Protein AF-A0A6N6KCD3-F1 (afdb_monomer_lite)

Organism: NCBI:txid1563222

Structure (mmCIF, N/CA/C/O backbone):
data_AF-A0A6N6KCD3-F1
#
_entry.id   AF-A0A6N6KCD3-F1
#
loop_
_atom_site.group_PDB
_atom_site.id
_atom_site.type_symbol
_atom_site.label_atom_id
_atom_site.label_alt_id
_atom_site.label_comp_id
_atom_site.label_asym_id
_atom_site.label_entity_id
_atom_site.label_seq_id
_atom_site.pdbx_PDB_ins_code
_atom_site.Cartn_x
_atom_site.Cartn_y
_atom_site.Cartn_z
_atom_site.occupancy
_atom_site.B_iso_or_equiv
_atom_site.auth_seq_id
_atom_site.auth_comp_id
_atom_site.auth_asym_id
_atom_site.auth_atom_id
_atom_site.pdbx_PDB_model_num
ATOM 1 N N . MET A 1 1 ? -22.874 9.390 42.115 1.00 52.28 1 MET A N 1
ATOM 2 C CA . MET A 1 1 ? -21.851 9.619 41.067 1.00 52.28 1 MET A CA 1
ATOM 3 C C . MET A 1 1 ? -20.720 10.419 41.701 1.00 52.28 1 MET A C 1
ATOM 5 O O . MET A 1 1 ? -21.008 11.466 42.262 1.00 52.28 1 MET A O 1
ATOM 9 N N . LYS A 1 2 ? -19.476 9.917 41.731 1.00 71.44 2 LYS A N 1
ATOM 10 C CA . LYS A 1 2 ? -18.349 10.685 42.296 1.00 71.44 2 LYS A CA 1
ATOM 11 C C . LYS A 1 2 ? -18.004 11.831 41.343 1.00 71.44 2 LYS A C 1
ATOM 13 O O . LYS A 1 2 ? -17.682 11.577 40.185 1.00 71.44 2 LYS A O 1
ATOM 18 N N . LEU A 1 3 ? -18.091 13.068 41.828 1.00 79.56 3 LEU A N 1
ATOM 19 C CA . LEU A 1 3 ? -17.600 14.246 41.115 1.00 79.56 3 LEU A CA 1
ATOM 20 C C . LEU A 1 3 ? -16.075 14.124 40.989 1.00 79.56 3 LEU A C 1
ATOM 22 O O . LEU A 1 3 ? -15.384 13.904 41.984 1.00 79.56 3 LEU A O 1
ATOM 26 N N . LYS A 1 4 ? -15.552 14.202 39.763 1.00 85.00 4 LYS A N 1
ATOM 27 C CA . LYS A 1 4 ? -14.104 14.246 39.529 1.00 85.00 4 LYS A CA 1
ATOM 28 C C . LYS A 1 4 ? -13.564 15.607 39.987 1.00 85.00 4 LYS A C 1
ATOM 30 O O . LYS A 1 4 ? -14.210 16.626 39.757 1.00 85.00 4 LYS A O 1
ATOM 35 N N . SER A 1 5 ? -12.378 15.618 40.598 1.00 90.75 5 SER A N 1
ATOM 36 C CA . SER A 1 5 ? -11.654 16.858 40.916 1.00 90.75 5 SER A CA 1
ATOM 37 C C . SER A 1 5 ? -11.401 17.676 39.646 1.00 90.75 5 SER A C 1
ATOM 39 O O . SER A 1 5 ? -11.122 17.107 38.588 1.00 90.75 5 SER A O 1
ATOM 41 N N . THR A 1 6 ? -11.433 19.005 39.749 1.00 90.69 6 THR A N 1
ATOM 42 C CA . THR A 1 6 ? -11.129 19.927 38.638 1.00 90.69 6 THR A CA 1
ATOM 43 C 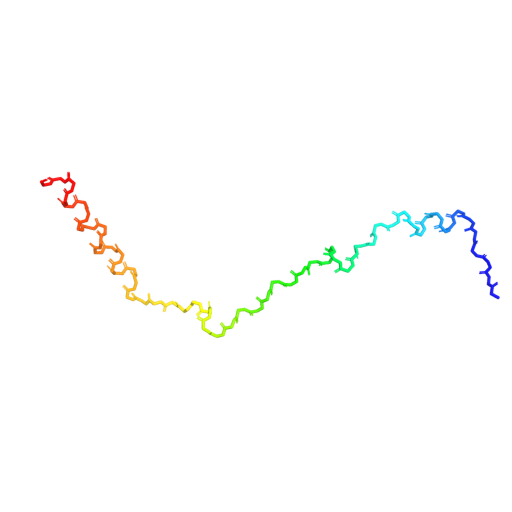C . THR A 1 6 ? -9.741 19.675 38.051 1.00 90.69 6 THR A C 1
ATOM 45 O O . THR A 1 6 ? -9.568 19.695 36.833 1.00 90.69 6 THR A O 1
ATOM 48 N N . THR A 1 7 ? -8.771 19.339 38.903 1.00 89.88 7 THR A N 1
ATOM 49 C CA . THR A 1 7 ? -7.412 18.959 38.497 1.00 89.88 7 THR A CA 1
ATOM 50 C C . THR A 1 7 ? -7.387 17.675 37.676 1.00 89.88 7 THR A C 1
ATOM 52 O O . THR A 1 7 ? -6.695 17.609 36.665 1.00 89.88 7 THR A O 1
ATOM 55 N N . GLN A 1 8 ? -8.190 16.678 38.052 1.00 87.81 8 GLN A N 1
ATOM 56 C CA . GLN A 1 8 ? -8.290 15.425 37.306 1.00 87.81 8 GLN A CA 1
ATOM 57 C C . GLN A 1 8 ? -8.887 15.658 35.915 1.00 87.81 8 GLN A C 1
ATOM 59 O O . GLN A 1 8 ? -8.404 15.103 34.937 1.00 87.81 8 GLN A O 1
ATOM 64 N N . ILE A 1 9 ? -9.906 16.515 35.814 1.00 88.62 9 ILE A N 1
ATOM 65 C CA . ILE A 1 9 ? -10.528 16.877 34.533 1.00 88.62 9 ILE A CA 1
ATOM 66 C C . ILE A 1 9 ? -9.521 17.598 33.627 1.00 88.62 9 ILE A C 1
ATOM 68 O O . ILE A 1 9 ? -9.451 17.310 32.434 1.00 88.62 9 ILE A O 1
ATOM 72 N N . ALA A 1 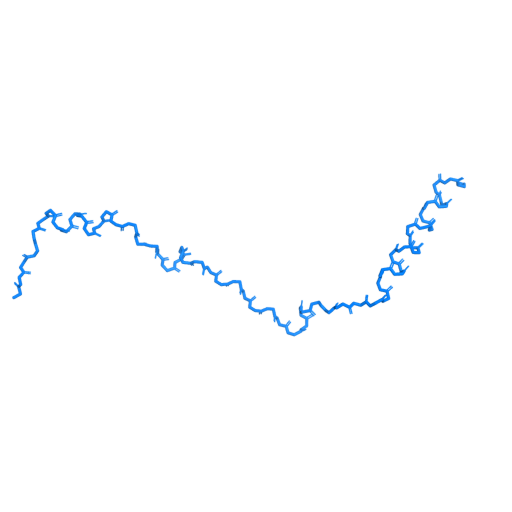10 ? -8.722 18.514 34.182 1.00 88.50 10 ALA A N 1
ATOM 73 C CA . ALA A 1 10 ? -7.687 19.214 33.428 1.00 88.50 10 ALA A CA 1
ATOM 74 C C . ALA A 1 10 ? -6.616 18.248 32.891 1.00 88.50 10 ALA A C 1
ATOM 76 O O . ALA A 1 10 ? -6.276 18.318 31.712 1.00 88.50 10 ALA A O 1
ATOM 77 N N . LEU A 1 11 ? -6.137 17.313 33.720 1.00 88.88 11 LEU A N 1
ATOM 78 C CA . LEU A 1 11 ? -5.166 16.295 33.304 1.00 88.88 11 LEU A CA 1
ATOM 79 C C . LEU A 1 11 ? -5.729 15.354 32.231 1.00 88.88 11 LEU A C 1
ATOM 81 O O . LEU A 1 11 ? -5.041 15.088 31.248 1.00 88.88 11 LEU A O 1
ATOM 85 N N . ASP A 1 12 ? -6.982 14.909 32.372 1.00 85.75 12 ASP A N 1
ATOM 86 C CA . ASP A 1 12 ? -7.655 14.053 31.384 1.00 85.75 12 ASP A CA 1
ATOM 87 C C . ASP A 1 12 ? -7.734 14.747 30.000 1.00 85.75 12 ASP A C 1
ATOM 89 O O . ASP A 1 12 ? -7.601 14.090 28.968 1.00 85.75 12 ASP A O 1
ATOM 93 N N . ASN A 1 13 ? -7.893 16.078 29.969 1.00 84.69 13 ASN A N 1
ATOM 94 C CA . ASN A 1 13 ? -7.927 16.880 28.737 1.00 84.69 13 ASN A CA 1
ATOM 95 C C . ASN A 1 13 ? -6.539 17.178 28.142 1.00 84.69 13 ASN A C 1
ATOM 97 O O . ASN A 1 13 ? -6.439 17.467 26.950 1.00 84.69 13 ASN A O 1
ATOM 101 N N . LEU A 1 14 ? -5.475 17.133 28.952 1.00 84.69 14 LEU A N 1
ATOM 102 C CA . LEU A 1 14 ? -4.096 17.354 28.497 1.00 84.69 14 LEU A CA 1
ATOM 103 C C . LEU A 1 14 ? -3.528 16.153 27.726 1.00 84.69 14 LEU A C 1
ATOM 105 O O . LEU A 1 14 ? -2.571 16.303 26.966 1.00 84.69 14 LEU A O 1
ATOM 109 N N . 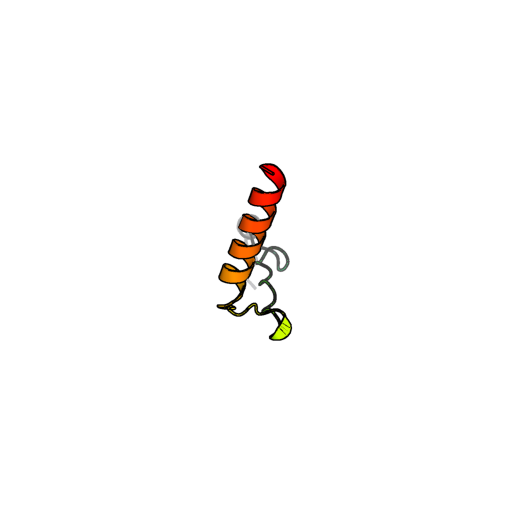ILE A 1 15 ? -4.097 14.960 27.912 1.00 84.44 15 ILE A N 1
ATOM 110 C CA . ILE A 1 15 ? -3.669 13.755 27.203 1.00 84.44 15 ILE A CA 1
ATOM 111 C C . ILE A 1 15 ? -4.037 13.898 25.725 1.00 84.44 15 ILE A C 1
ATOM 113 O O . ILE A 1 15 ? -5.211 13.988 25.361 1.00 84.44 15 ILE A O 1
ATOM 117 N N . PHE A 1 16 ? -3.025 13.877 24.852 1.00 78.62 16 PHE A N 1
ATOM 118 C CA . PHE A 1 16 ? -3.244 13.911 23.411 1.00 78.62 16 PHE A CA 1
ATOM 119 C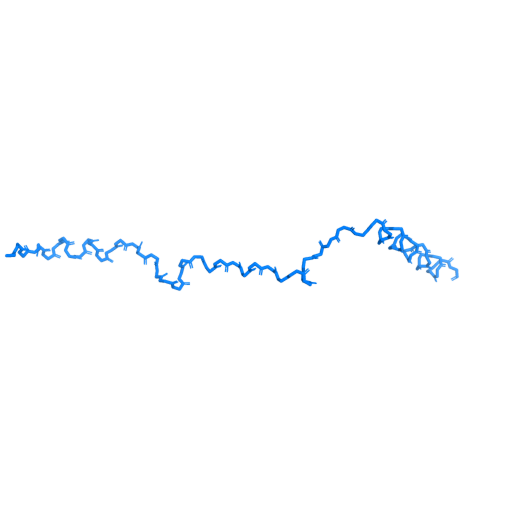 C . PHE A 1 16 ? -4.027 12.669 22.972 1.00 78.62 16 PHE A C 1
ATOM 121 O O . PHE A 1 16 ? -3.492 11.565 22.866 1.00 78.62 16 PHE A O 1
ATOM 128 N N . THR A 1 17 ? -5.315 12.859 22.699 1.00 80.38 17 THR A N 1
ATOM 129 C CA . THR A 1 17 ? -6.173 11.834 22.117 1.00 80.38 17 THR A CA 1
ATOM 130 C C . THR A 1 17 ? -6.229 12.061 20.607 1.00 80.38 17 THR A C 1
ATOM 132 O O . THR A 1 17 ? -6.840 13.030 20.146 1.00 80.38 17 THR A O 1
ATOM 135 N N . PRO A 1 18 ? -5.587 11.206 19.786 1.00 76.75 18 PRO A N 1
ATOM 136 C CA . PRO A 1 18 ? -5.631 11.374 18.342 1.00 76.75 18 PRO A CA 1
ATOM 137 C C . PRO A 1 18 ? -7.086 11.313 17.874 1.00 76.75 18 PRO A C 1
ATOM 139 O O . PRO A 1 18 ? -7.802 10.317 18.060 1.00 76.75 18 PRO A O 1
ATOM 142 N N . THR A 1 19 ? -7.533 12.416 17.275 1.00 75.75 19 THR A N 1
ATOM 143 C CA . THR A 1 19 ? -8.893 12.551 16.754 1.00 75.75 19 THR A CA 1
ATOM 144 C C . THR A 1 19 ? -9.155 11.482 15.693 1.00 75.75 19 THR A C 1
ATOM 146 O O . THR A 1 19 ? -8.229 10.985 15.049 1.00 75.75 19 THR A O 1
ATOM 149 N N . LYS A 1 20 ? -10.426 11.137 15.440 1.00 69.62 20 LYS A N 1
ATOM 150 C CA . LYS A 1 20 ? -10.794 10.169 14.382 1.00 69.62 20 LYS A CA 1
ATOM 151 C C . LYS A 1 20 ? -10.178 10.508 13.012 1.00 69.62 20 LYS A C 1
ATOM 153 O O . LYS A 1 20 ? -9.958 9.608 12.214 1.00 69.62 20 LYS A O 1
ATOM 158 N N . ARG A 1 21 ? -9.890 11.791 12.756 1.00 65.69 21 ARG A N 1
ATOM 159 C CA . ARG A 1 21 ? -9.232 12.291 11.539 1.00 65.69 21 ARG A CA 1
ATOM 160 C C . ARG A 1 21 ? -7.704 12.133 11.556 1.00 65.69 21 ARG A C 1
ATOM 162 O O . ARG A 1 21 ? -7.119 12.016 10.486 1.00 65.69 21 ARG A O 1
ATOM 169 N N . SER A 1 22 ? -7.090 12.165 12.741 1.00 72.12 22 SER A N 1
ATOM 170 C CA . SER A 1 22 ? -5.645 12.013 12.975 1.00 72.12 22 SER A CA 1
ATOM 171 C C . SER A 1 22 ? -5.208 10.556 13.117 1.00 72.12 22 SER A C 1
ATOM 173 O O . SER A 1 22 ? -4.054 10.248 12.823 1.00 72.12 22 SER A O 1
ATOM 175 N N . ARG A 1 23 ? -6.102 9.648 13.530 1.00 71.56 23 ARG A N 1
ATOM 176 C CA . ARG A 1 23 ? -5.849 8.208 13.400 1.00 71.56 23 ARG A CA 1
ATOM 177 C C . ARG A 1 23 ? -5.554 7.939 11.933 1.00 71.56 23 ARG A C 1
ATOM 179 O O . ARG A 1 23 ? -6.382 8.289 11.095 1.00 71.56 23 ARG A O 1
ATOM 186 N N . ASN A 1 24 ? -4.372 7.385 11.657 1.00 69.88 24 ASN A N 1
ATOM 187 C CA . ASN A 1 24 ? -3.907 6.994 10.330 1.00 69.88 24 ASN A CA 1
ATOM 188 C C . ASN A 1 24 ? -5.095 6.574 9.464 1.00 69.88 24 ASN A C 1
ATOM 190 O O . ASN A 1 24 ? -5.702 5.529 9.710 1.00 69.88 24 ASN A O 1
ATOM 194 N N . LYS A 1 25 ? -5.462 7.399 8.477 1.00 71.31 25 LYS A N 1
ATOM 195 C CA . LYS A 1 25 ? -6.384 6.929 7.453 1.00 71.31 25 LYS A CA 1
ATOM 196 C C . LYS A 1 25 ? -5.656 5.788 6.765 1.00 71.31 25 LYS A C 1
ATOM 198 O O . LYS A 1 25 ? -4.640 6.022 6.111 1.00 71.31 25 LYS A O 1
ATOM 203 N N . SER A 1 26 ? -6.132 4.566 6.988 1.00 73.75 26 SER A N 1
ATOM 204 C CA . SER A 1 26 ? -5.667 3.406 6.241 1.00 73.75 26 SER A CA 1
ATOM 205 C C . SER A 1 26 ? -5.705 3.777 4.763 1.00 73.75 26 SER A C 1
ATOM 207 O O . SER A 1 26 ? -6.727 4.280 4.282 1.00 73.75 26 SER A O 1
ATOM 209 N N . LYS A 1 27 ? -4.582 3.606 4.061 1.00 80.62 27 LYS A N 1
ATOM 210 C CA . LYS A 1 27 ? -4.593 3.750 2.606 1.00 80.62 27 LYS A CA 1
ATOM 211 C C . LYS A 1 27 ? -5.620 2.741 2.076 1.00 80.62 27 LYS A C 1
ATOM 213 O O . LYS A 1 27 ? -5.624 1.608 2.564 1.00 80.62 27 LYS A O 1
ATOM 218 N N . PRO A 1 28 ? -6.508 3.135 1.150 1.00 86.00 28 PRO A N 1
ATOM 219 C CA . PRO A 1 28 ? -7.461 2.192 0.587 1.00 86.00 28 PRO A CA 1
ATOM 220 C C . PRO A 1 28 ? -6.696 1.010 -0.009 1.00 86.00 28 PRO A C 1
ATOM 222 O O . PRO A 1 28 ? -5.631 1.190 -0.606 1.00 86.00 28 PRO A O 1
ATOM 225 N N . ILE A 1 29 ? -7.220 -0.196 0.204 1.00 86.62 29 ILE A N 1
ATOM 226 C CA . ILE A 1 29 ? -6.687 -1.389 -0.449 1.00 86.62 29 ILE A CA 1
ATOM 227 C C . ILE A 1 29 ? -6.919 -1.183 -1.951 1.00 86.62 29 ILE A C 1
ATOM 229 O O . ILE A 1 29 ? -8.054 -0.881 -2.328 1.00 86.62 29 ILE A O 1
ATOM 233 N N . PRO A 1 30 ? -5.876 -1.280 -2.792 1.00 89.25 30 PRO A N 1
ATOM 234 C CA . PRO A 1 30 ? -6.031 -1.089 -4.226 1.00 89.25 30 PRO A CA 1
ATOM 235 C C . PRO A 1 30 ? -7.013 -2.114 -4.792 1.00 89.25 30 PRO A C 1
ATOM 237 O O . PRO A 1 30 ? -7.028 -3.278 -4.384 1.00 89.25 30 PRO A O 1
ATOM 240 N N . THR A 1 31 ? -7.821 -1.679 -5.753 1.00 90.69 31 THR A N 1
ATOM 241 C CA . THR A 1 31 ? -8.708 -2.573 -6.507 1.00 90.69 31 THR A CA 1
ATOM 242 C C . THR A 1 31 ? -7.859 -3.541 -7.334 1.00 90.69 31 THR A C 1
ATOM 244 O O . THR A 1 31 ? -6.742 -3.200 -7.715 1.00 90.69 31 THR A O 1
ATOM 247 N N . ALA A 1 32 ? -8.361 -4.736 -7.666 1.00 82.50 32 ALA A N 1
ATOM 248 C CA . ALA A 1 32 ? -7.602 -5.735 -8.435 1.00 82.50 32 ALA A CA 1
ATOM 249 C C . ALA A 1 32 ? -6.998 -5.187 -9.749 1.00 82.50 32 ALA A C 1
ATOM 251 O O . ALA A 1 32 ? -5.917 -5.606 -10.147 1.00 82.50 32 ALA A O 1
ATOM 252 N N . SER A 1 33 ? -7.649 -4.208 -10.382 1.00 84.44 33 SER A N 1
ATOM 253 C CA . SER A 1 33 ? -7.147 -3.492 -11.564 1.00 84.44 33 SER A CA 1
ATOM 254 C C . SER A 1 33 ? -5.958 -2.561 -11.291 1.00 84.44 33 SER A C 1
ATOM 256 O O . SER A 1 33 ? -5.169 -2.282 -12.187 1.00 84.44 33 SER A O 1
ATOM 258 N N . GLU A 1 34 ? -5.838 -2.044 -10.070 1.00 85.12 34 GLU A N 1
ATOM 259 C CA . GLU A 1 34 ? -4.780 -1.124 -9.633 1.00 85.12 34 GLU A CA 1
ATOM 260 C C . GLU A 1 34 ? -3.566 -1.874 -9.063 1.00 85.12 34 GLU A C 1
ATOM 262 O O . GLU A 1 34 ? -2.488 -1.297 -8.891 1.00 85.12 34 GLU A O 1
ATOM 267 N N . VAL A 1 35 ? -3.722 -3.171 -8.775 1.00 84.12 35 VAL A N 1
ATOM 268 C CA . VAL A 1 35 ? -2.634 -4.039 -8.327 1.00 84.12 35 VAL A CA 1
ATOM 269 C C . VAL A 1 35 ? -1.691 -4.281 -9.501 1.00 84.12 35 VAL A C 1
ATOM 271 O O . VAL A 1 35 ? -1.947 -5.092 -10.387 1.00 84.12 35 VAL A O 1
ATOM 274 N N . LYS A 1 36 ? -0.555 -3.582 -9.506 1.00 83.38 36 LYS A N 1
ATOM 275 C CA . LYS A 1 36 ? 0.495 -3.838 -10.493 1.00 83.38 36 LYS A CA 1
ATOM 276 C C . LYS A 1 36 ? 1.164 -5.182 -10.216 1.00 83.38 36 LYS A C 1
ATOM 278 O O . LYS A 1 36 ? 1.908 -5.314 -9.246 1.00 83.38 36 LYS A O 1
ATOM 283 N N . SER A 1 37 ? 0.953 -6.153 -11.096 1.00 87.56 37 SER A N 1
ATOM 284 C CA . SER A 1 37 ? 1.743 -7.384 -11.124 1.00 87.56 37 SER A CA 1
ATOM 285 C C . SER A 1 37 ? 3.114 -7.153 -11.767 1.00 87.56 37 SER A C 1
ATOM 287 O O . SER A 1 37 ? 3.329 -6.186 -12.503 1.00 87.56 37 SER A O 1
ATOM 289 N N . TYR A 1 38 ? 4.060 -8.045 -11.480 1.00 89.19 38 TYR A N 1
ATOM 290 C CA . TYR A 1 38 ? 5.347 -8.060 -12.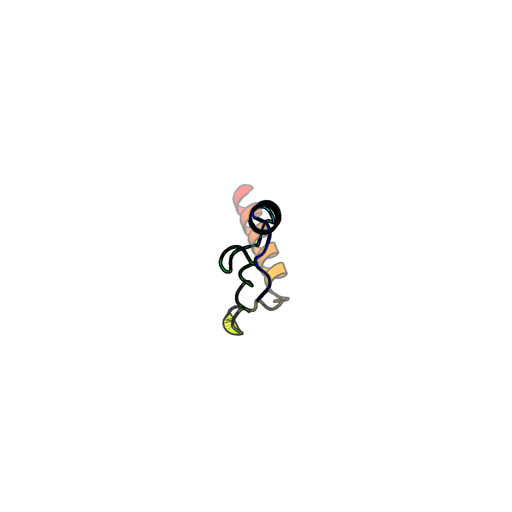165 1.00 89.19 38 TYR A CA 1
ATOM 291 C C . TYR A 1 38 ? 5.168 -8.535 -13.615 1.00 89.19 38 TYR A C 1
ATOM 293 O O . TYR A 1 38 ? 4.738 -9.663 -13.841 1.00 89.19 38 TYR A O 1
ATOM 301 N N . ASP A 1 39 ? 5.513 -7.684 -14.584 1.00 91.06 39 ASP A N 1
ATOM 302 C CA . ASP A 1 39 ? 5.626 -8.061 -15.996 1.00 91.06 39 ASP A CA 1
ATOM 303 C C . ASP A 1 39 ? 7.099 -8.383 -16.322 1.00 91.06 39 ASP A C 1
ATOM 305 O O . ASP A 1 39 ? 7.939 -7.472 -16.303 1.00 91.06 39 ASP A O 1
ATOM 309 N N . PRO A 1 40 ? 7.443 -9.645 -16.644 1.00 92.88 40 PRO A N 1
ATOM 310 C CA . PRO A 1 40 ? 8.813 -10.028 -16.983 1.00 92.88 40 PRO A CA 1
ATOM 311 C C . PRO A 1 40 ? 9.311 -9.398 -18.296 1.00 92.88 40 PRO A C 1
ATOM 313 O O . PRO A 1 40 ? 10.520 -9.292 -18.515 1.00 92.88 40 PRO A O 1
ATOM 316 N N . THR A 1 41 ? 8.409 -8.937 -19.164 1.00 95.56 41 THR A N 1
ATOM 317 C CA . THR A 1 41 ? 8.737 -8.340 -20.467 1.00 95.56 41 THR A CA 1
ATOM 318 C C . THR A 1 41 ? 9.146 -6.874 -20.337 1.00 95.56 41 THR A C 1
ATOM 320 O O . THR A 1 41 ? 10.041 -6.400 -21.049 1.00 95.56 41 THR A O 1
ATOM 323 N N . TYR A 1 42 ? 8.541 -6.154 -19.390 1.00 94.19 42 TYR A N 1
ATOM 324 C CA . TYR A 1 42 ? 8.802 -4.742 -19.123 1.00 94.19 42 TYR A CA 1
ATOM 325 C C . TYR A 1 42 ? 10.298 -4.369 -19.032 1.00 94.19 42 TYR A C 1
ATOM 327 O O . TYR A 1 42 ? 10.720 -3.454 -19.753 1.00 94.19 42 TYR A O 1
ATOM 335 N N . PRO A 1 43 ? 11.154 -5.052 -18.237 1.00 95.12 43 PRO A N 1
ATOM 336 C CA . PRO A 1 43 ? 12.574 -4.700 -18.149 1.00 95.12 43 PRO A CA 1
ATOM 337 C C . PRO A 1 43 ? 13.327 -4.869 -19.477 1.00 95.12 43 PRO A C 1
ATOM 339 O O . PRO A 1 43 ? 14.268 -4.119 -19.752 1.00 95.12 43 PRO A O 1
ATOM 342 N N . LEU A 1 44 ? 12.923 -5.822 -20.324 1.00 96.31 44 LEU A N 1
ATOM 343 C CA . LEU A 1 44 ? 13.531 -6.038 -21.639 1.00 96.31 44 LEU A CA 1
ATOM 344 C C . LEU A 1 44 ? 13.188 -4.896 -22.598 1.00 96.31 44 LEU A C 1
ATOM 346 O O . LEU A 1 44 ? 14.074 -4.353 -23.269 1.00 96.31 44 LEU A O 1
ATOM 350 N N . ILE A 1 45 ? 11.916 -4.495 -22.618 1.00 96.31 45 ILE A N 1
ATOM 351 C CA . ILE A 1 45 ? 11.426 -3.375 -23.425 1.00 96.31 45 ILE A CA 1
ATOM 352 C C . ILE A 1 45 ? 12.100 -2.075 -22.979 1.00 96.31 45 ILE A C 1
ATOM 354 O O . ILE A 1 45 ? 12.648 -1.355 -23.816 1.00 96.31 45 ILE A O 1
ATOM 358 N N . ALA A 1 46 ? 12.149 -1.803 -21.673 1.00 96.19 46 ALA A N 1
ATOM 359 C CA . ALA A 1 46 ? 12.799 -0.613 -21.126 1.00 96.19 46 ALA A CA 1
ATOM 360 C C . ALA A 1 46 ? 14.276 -0.516 -21.556 1.00 96.19 46 ALA A C 1
ATOM 362 O O . ALA A 1 46 ? 14.716 0.520 -22.063 1.00 96.19 46 ALA A O 1
ATOM 363 N N . LYS A 1 47 ? 15.033 -1.621 -21.458 1.00 96.38 47 LYS A N 1
ATOM 364 C CA . LYS A 1 47 ? 16.427 -1.691 -21.934 1.00 96.38 47 LYS A CA 1
ATOM 365 C C . LYS A 1 47 ? 16.541 -1.459 -23.443 1.00 96.38 47 LYS A C 1
ATOM 367 O O . LYS A 1 47 ? 17.451 -0.755 -23.883 1.00 96.38 47 LYS A O 1
ATOM 372 N N . ARG A 1 48 ? 15.631 -2.020 -24.251 1.00 96.25 48 ARG A N 1
ATOM 373 C CA . ARG A 1 48 ? 15.592 -1.785 -25.707 1.00 96.25 48 ARG A CA 1
ATOM 374 C C . ARG A 1 48 ? 15.411 -0.299 -26.021 1.00 96.25 48 ARG A C 1
ATOM 376 O O . ARG A 1 48 ? 16.169 0.229 -26.833 1.00 96.25 48 ARG A O 1
ATOM 383 N N . TRP A 1 49 ? 14.469 0.37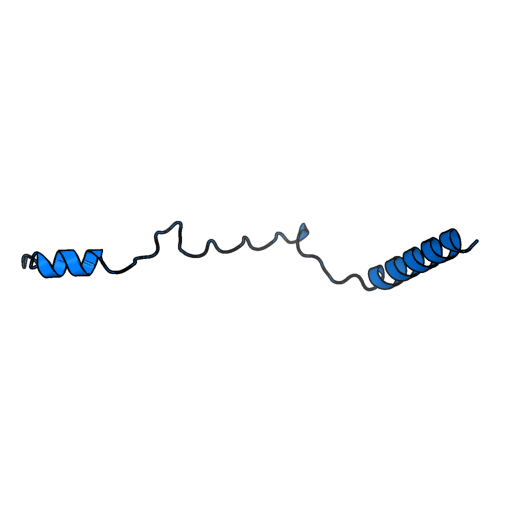6 -25.365 1.00 95.81 49 TRP A N 1
ATOM 384 C CA . TRP A 1 49 ? 14.224 1.811 -25.552 1.00 95.81 49 TRP A CA 1
ATOM 385 C C . TRP A 1 49 ? 15.442 2.667 -25.209 1.00 95.81 49 TRP A C 1
ATOM 387 O O . TRP A 1 49 ? 15.795 3.560 -25.979 1.00 95.81 49 TRP A O 1
ATOM 397 N N . LEU A 1 50 ? 16.122 2.372 -24.097 1.00 95.94 50 LEU A N 1
ATOM 398 C CA . LEU A 1 50 ? 17.351 3.075 -23.715 1.00 95.94 50 LEU A CA 1
ATOM 399 C C . LEU A 1 50 ? 18.449 2.920 -24.774 1.00 95.94 50 LEU A C 1
ATOM 401 O O . LEU A 1 50 ? 19.064 3.915 -25.156 1.00 95.94 50 LEU A O 1
ATOM 405 N N . ARG A 1 51 ? 18.644 1.709 -25.318 1.00 94.81 51 ARG A N 1
ATOM 406 C CA . ARG A 1 51 ? 19.609 1.480 -26.409 1.00 94.81 51 ARG A CA 1
ATOM 407 C C . ARG A 1 51 ? 19.269 2.279 -27.665 1.00 94.81 51 ARG A C 1
ATOM 409 O O . ARG A 1 51 ? 20.164 2.855 -28.274 1.00 94.81 51 ARG A O 1
ATOM 416 N N . VAL A 1 52 ? 17.993 2.328 -28.053 1.00 95.81 52 VAL A N 1
ATOM 417 C CA . VAL A 1 52 ? 17.546 3.109 -29.221 1.00 95.81 52 VAL A CA 1
ATOM 418 C C . VAL A 1 52 ? 17.811 4.602 -29.014 1.00 95.81 52 VAL A C 1
ATOM 420 O O . VAL A 1 52 ? 18.343 5.251 -29.912 1.00 95.81 52 VAL A O 1
ATOM 423 N N . LYS A 1 53 ? 17.501 5.145 -27.828 1.00 92.56 53 LYS A N 1
ATOM 424 C CA . LYS A 1 53 ? 17.785 6.554 -27.508 1.00 92.56 53 LYS A CA 1
ATOM 425 C C . LYS A 1 53 ? 19.281 6.862 -27.525 1.00 92.56 53 LYS A C 1
ATOM 427 O O . LYS A 1 53 ? 19.671 7.879 -28.082 1.00 92.56 53 LYS A O 1
ATOM 432 N N . ALA A 1 54 ? 20.109 5.992 -26.947 1.00 92.38 54 ALA A N 1
ATOM 433 C CA . ALA A 1 54 ? 21.557 6.182 -26.930 1.00 92.38 54 ALA A CA 1
ATOM 434 C C . ALA A 1 54 ? 22.139 6.218 -28.353 1.00 92.38 54 ALA A C 1
ATOM 436 O O . ALA A 1 54 ? 22.917 7.109 -28.670 1.00 92.38 54 ALA A O 1
ATOM 437 N N . ARG A 1 55 ? 21.695 5.316 -29.239 1.00 88.44 55 ARG A N 1
ATOM 438 C CA . ARG A 1 55 ? 22.124 5.303 -30.649 1.00 88.44 55 ARG A CA 1
ATOM 439 C C . ARG A 1 55 ? 21.727 6.569 -31.406 1.00 88.44 55 ARG A C 1
ATOM 441 O O . ARG A 1 55 ? 22.531 7.069 -32.170 1.00 88.44 55 ARG A O 1
ATOM 448 N N . ARG A 1 56 ? 20.532 7.116 -31.153 1.00 82.38 56 ARG A N 1
ATOM 449 C CA . ARG A 1 56 ? 20.095 8.402 -31.729 1.00 82.38 56 ARG A CA 1
ATOM 450 C C . ARG A 1 56 ? 20.901 9.612 -31.247 1.00 82.38 56 ARG A C 1
ATOM 452 O O . ARG A 1 56 ? 20.892 10.624 -31.924 1.00 82.38 56 ARG A O 1
ATOM 459 N N . LYS A 1 57 ? 21.531 9.547 -30.069 1.00 73.94 57 LYS A N 1
ATOM 460 C CA . LYS A 1 57 ? 22.329 10.655 -29.513 1.00 73.94 57 LYS A CA 1
ATOM 461 C C . LYS A 1 57 ? 23.757 10.697 -30.075 1.00 73.94 57 LYS A C 1
ATOM 463 O O . LYS A 1 57 ? 24.381 11.749 -30.049 1.00 73.94 57 LYS A O 1
ATOM 468 N N . HIS A 1 58 ? 24.278 9.551 -30.508 1.00 65.19 58 HIS A N 1
ATOM 469 C CA . HIS A 1 58 ? 25.668 9.381 -30.942 1.00 65.19 58 HIS A CA 1
ATOM 470 C C . HIS A 1 58 ? 25.815 9.094 -32.446 1.00 65.19 58 HIS A C 1
ATOM 472 O O . HIS A 1 58 ? 26.923 8.794 -32.882 1.00 65.19 58 HIS A O 1
ATOM 478 N N . GLY A 1 59 ? 24.717 9.129 -33.204 1.00 57.12 59 GLY A N 1
ATOM 479 C CA . GLY A 1 59 ? 24.693 8.978 -34.659 1.00 57.12 59 GLY A CA 1
ATOM 480 C C . GLY A 1 59 ? 24.228 10.247 -35.347 1.00 57.12 59 GLY A C 1
ATOM 481 O O . GLY A 1 59 ? 23.683 11.125 -34.639 1.00 57.12 59 GLY A O 1
#

InterPro domains:
  IPR007986 NINE [PF05322] (4-42)

Radius of gyration: 28.94 Å; chains: 1; bounding box: 48×30×77 Å

Foldseek 3Di:
DDDDDPVVVVVVVPPDDQPPVRPPPPDPDDDPVRDDDDDPCVVVVVVVVVVVVVVVVVD

Secondary structure (DSSP, 8-state):
-PPPPHHHHHHHHHS----TTTS--PPPPPPTTT-----SSHHHHHHHHHHHHHHHHH-

Sequence (59 aa):
MKLKSTTQIALDNLIFTPTKRSRNKSKPIPTASEVKSYDPTYPLIAKRWLRVKARRKHG

pLDDT: mean 84.28, std 10.18, range [52.28, 96.38]